Protein AF-A0A969N7R4-F1 (afdb_monomer_lite)

pLDDT: mean 81.66, std 13.77, range [41.59, 95.5]

Structure (mmCIF, N/CA/C/O backbone):
data_AF-A0A969N7R4-F1
#
_entry.id   AF-A0A969N7R4-F1
#
loop_
_atom_site.group_PDB
_atom_site.id
_atom_site.type_symbol
_atom_site.label_atom_id
_atom_site.label_alt_id
_atom_site.label_comp_id
_atom_site.label_asym_id
_atom_site.label_entity_id
_atom_site.label_seq_id
_atom_site.pdbx_PDB_ins_code
_atom_site.Cartn_x
_atom_site.Cartn_y
_atom_site.Cartn_z
_atom_site.occupancy
_atom_site.B_iso_or_equiv
_atom_site.auth_seq_id
_atom_site.auth_comp_id
_atom_site.auth_asym_id
_atom_site.auth_atom_id
_atom_site.pdbx_PDB_model_num
ATOM 1 N N . MET A 1 1 ? 31.364 -10.286 -58.998 1.00 60.28 1 MET A N 1
ATOM 2 C CA . MET A 1 1 ? 30.024 -10.214 -58.368 1.00 60.28 1 MET A CA 1
ATOM 3 C C . MET A 1 1 ? 30.036 -10.673 -56.903 1.00 60.28 1 MET A C 1
ATOM 5 O O . MET A 1 1 ? 29.565 -9.925 -56.060 1.00 60.28 1 MET A O 1
ATOM 9 N N . LEU A 1 2 ? 30.642 -11.825 -56.567 1.00 71.94 2 LEU A N 1
ATOM 10 C CA . LEU A 1 2 ? 30.698 -12.356 -55.186 1.00 71.94 2 LEU A CA 1
ATOM 11 C C . LEU A 1 2 ? 31.341 -11.410 -54.146 1.00 71.94 2 LEU A C 1
ATOM 13 O O . LEU A 1 2 ? 30.828 -11.290 -53.039 1.00 71.94 2 LEU A O 1
ATOM 17 N N . GLY A 1 3 ? 32.406 -10.683 -54.504 1.00 75.69 3 GLY A N 1
ATOM 18 C CA . GLY A 1 3 ? 33.059 -9.731 -53.588 1.00 75.69 3 GLY A CA 1
ATOM 19 C C . GLY A 1 3 ? 32.186 -8.530 -53.198 1.00 75.69 3 GLY A C 1
ATOM 20 O O . GLY A 1 3 ? 32.226 -8.093 -52.056 1.00 75.69 3 GLY A O 1
ATOM 21 N N . VAL A 1 4 ? 31.336 -8.043 -54.109 1.00 77.75 4 VAL A N 1
ATOM 22 C CA . VAL A 1 4 ? 30.428 -6.910 -53.840 1.00 77.75 4 VAL A CA 1
ATOM 23 C C . VAL A 1 4 ? 29.324 -7.323 -52.864 1.00 77.75 4 VAL A C 1
ATOM 25 O O . VAL A 1 4 ? 29.006 -6.583 -51.938 1.00 77.75 4 VAL A O 1
ATOM 28 N N . ILE A 1 5 ? 28.794 -8.542 -53.017 1.00 78.56 5 ILE A N 1
ATOM 29 C CA . ILE A 1 5 ? 27.780 -9.109 -52.114 1.00 78.56 5 ILE A CA 1
ATOM 30 C C . ILE A 1 5 ? 28.338 -9.248 -50.691 1.00 78.56 5 ILE A C 1
ATOM 32 O O . ILE A 1 5 ? 27.667 -8.881 -49.728 1.00 78.56 5 ILE A O 1
ATOM 36 N N . ALA A 1 6 ? 29.576 -9.731 -50.549 1.00 80.31 6 ALA A N 1
ATOM 37 C CA . ALA A 1 6 ? 30.219 -9.879 -49.245 1.00 80.31 6 ALA A CA 1
ATOM 38 C C . ALA A 1 6 ? 30.421 -8.528 -48.531 1.00 80.31 6 ALA A C 1
ATOM 40 O O . ALA A 1 6 ? 30.171 -8.435 -47.330 1.00 80.31 6 ALA A O 1
ATOM 41 N N . VAL A 1 7 ? 30.802 -7.480 -49.270 1.00 81.62 7 VAL A N 1
ATOM 42 C CA . VAL A 1 7 ? 31.002 -6.120 -48.735 1.00 81.62 7 VAL A CA 1
ATOM 43 C C . VAL A 1 7 ? 29.681 -5.480 -48.297 1.00 81.62 7 VAL A C 1
ATOM 45 O O . VAL A 1 7 ? 29.581 -4.980 -47.181 1.00 81.62 7 VAL A O 1
ATOM 48 N N . VAL A 1 8 ? 28.626 -5.553 -49.115 1.00 81.12 8 VAL A N 1
ATOM 49 C CA . VAL A 1 8 ? 27.295 -5.034 -48.734 1.00 81.12 8 VAL A CA 1
ATOM 50 C C . VAL A 1 8 ? 26.725 -5.799 -47.531 1.00 81.12 8 VAL A C 1
ATOM 52 O O . VAL A 1 8 ? 26.096 -5.221 -46.637 1.00 81.12 8 VAL A O 1
ATOM 55 N N . SER A 1 9 ? 26.980 -7.108 -47.463 1.00 83.62 9 SER A N 1
ATOM 56 C CA . SER A 1 9 ? 26.564 -7.932 -46.331 1.00 83.62 9 SER A CA 1
ATOM 57 C C . SER A 1 9 ? 27.257 -7.528 -45.024 1.00 83.62 9 SER A C 1
ATOM 59 O O . SER A 1 9 ? 26.611 -7.541 -43.974 1.00 83.62 9 SER A O 1
ATOM 61 N N . SER A 1 10 ? 28.550 -7.191 -45.055 1.00 81.44 10 SER A N 1
ATOM 62 C CA . SER A 1 10 ? 29.308 -6.824 -43.853 1.00 81.44 10 SER A CA 1
ATOM 63 C C . SER A 1 10 ? 29.099 -5.370 -43.428 1.00 81.44 10 SER A C 1
ATOM 65 O O . SER A 1 10 ? 29.009 -5.121 -42.227 1.00 81.44 10 SER A O 1
ATOM 67 N N . MET A 1 11 ? 28.969 -4.435 -44.375 1.00 79.25 11 MET A N 1
ATOM 68 C CA . MET A 1 11 ? 28.818 -3.003 -44.080 1.00 79.25 11 MET A CA 1
ATOM 69 C C . MET A 1 11 ? 27.388 -2.612 -43.691 1.00 79.25 11 MET A C 1
ATOM 71 O O . MET A 1 11 ? 27.211 -1.762 -42.831 1.00 79.25 11 MET A O 1
ATOM 75 N N . ILE A 1 12 ? 26.365 -3.247 -44.274 1.00 85.06 12 ILE A N 1
ATOM 76 C CA . ILE A 1 12 ? 24.964 -2.819 -44.093 1.00 85.06 12 ILE A CA 1
ATOM 77 C C . ILE A 1 12 ? 24.122 -3.923 -43.449 1.00 85.06 12 ILE A C 1
ATOM 79 O O . ILE A 1 12 ? 23.455 -3.718 -42.434 1.00 85.06 12 ILE A O 1
ATOM 83 N N . THR A 1 13 ? 24.162 -5.132 -44.013 1.00 89.00 13 THR A N 1
ATOM 84 C CA . THR A 1 13 ? 23.203 -6.188 -43.636 1.00 89.00 13 THR A CA 1
ATOM 85 C C . THR A 1 13 ? 23.439 -6.713 -42.216 1.00 89.00 13 THR A C 1
ATOM 87 O O . THR A 1 13 ? 22.490 -6.901 -41.450 1.00 89.00 13 THR A O 1
ATOM 90 N N . ALA A 1 14 ? 24.697 -6.948 -41.832 1.00 87.94 14 ALA A N 1
ATOM 91 C CA . ALA A 1 14 ? 25.031 -7.475 -40.511 1.00 87.94 14 ALA A CA 1
ATOM 92 C C . ALA A 1 14 ? 24.707 -6.495 -39.358 1.00 87.94 14 ALA A C 1
ATOM 94 O O . ALA A 1 14 ? 24.073 -6.940 -38.393 1.00 87.94 14 ALA A O 1
ATOM 95 N N . PRO A 1 15 ? 25.060 -5.193 -39.428 1.00 88.06 15 PRO A N 1
ATOM 96 C CA . PRO A 1 15 ? 24.654 -4.209 -38.422 1.00 88.06 15 PRO A CA 1
ATOM 97 C C . PRO A 1 15 ? 23.134 -4.082 -38.264 1.00 88.06 15 PRO A C 1
ATOM 99 O O . PRO A 1 15 ? 22.638 -4.151 -37.141 1.00 88.06 15 PRO A O 1
ATOM 102 N N . ILE A 1 16 ? 22.377 -4.008 -39.365 1.00 90.25 16 ILE A N 1
ATOM 103 C CA . ILE A 1 16 ? 20.907 -3.898 -39.315 1.00 90.25 16 ILE A CA 1
ATOM 104 C C . ILE A 1 16 ? 20.282 -5.132 -38.656 1.00 90.25 16 ILE A C 1
ATOM 106 O O . ILE A 1 16 ? 19.383 -5.013 -37.821 1.00 90.25 16 ILE A O 1
ATOM 110 N N . LYS A 1 17 ? 20.776 -6.337 -38.970 1.00 90.50 17 LYS A N 1
ATOM 111 C CA . LYS A 1 17 ? 20.287 -7.570 -38.337 1.00 90.50 17 LYS A CA 1
ATOM 112 C C . LYS A 1 17 ? 20.535 -7.573 -36.825 1.00 90.50 17 LYS A C 1
ATOM 114 O O . LYS A 1 17 ? 19.663 -8.020 -36.079 1.00 90.50 17 LYS A O 1
ATOM 119 N N . LYS A 1 18 ? 21.693 -7.075 -36.374 1.00 90.19 18 LYS A N 1
ATOM 120 C CA . LYS A 1 18 ? 22.015 -6.926 -34.944 1.00 90.19 18 LYS A CA 1
ATOM 121 C C . LYS A 1 18 ? 21.124 -5.887 -34.269 1.00 90.19 18 LYS A C 1
ATOM 123 O O . LYS A 1 18 ? 20.629 -6.160 -33.180 1.00 90.19 18 LYS A O 1
ATOM 128 N N . LEU A 1 19 ? 20.880 -4.753 -34.928 1.00 90.69 19 LEU A N 1
ATOM 129 C CA . LEU A 1 19 ? 19.968 -3.718 -34.442 1.00 90.69 19 LEU A CA 1
ATOM 130 C C . LEU A 1 19 ? 18.568 -4.298 -34.232 1.00 90.69 19 LEU A C 1
ATOM 132 O O . LEU A 1 19 ? 18.049 -4.233 -33.127 1.00 90.69 19 LEU A O 1
ATOM 136 N N . ARG A 1 20 ? 18.020 -4.992 -35.239 1.00 91.56 20 ARG A N 1
ATOM 137 C CA . ARG A 1 20 ? 16.719 -5.673 -35.144 1.00 91.56 20 ARG A CA 1
ATOM 138 C C . ARG A 1 20 ? 16.655 -6.629 -33.952 1.00 91.56 20 ARG A C 1
ATOM 140 O O . ARG A 1 20 ? 15.714 -6.578 -33.174 1.00 91.56 20 ARG A O 1
ATOM 147 N N . GLN A 1 21 ? 17.672 -7.475 -33.784 1.00 91.44 21 GLN A N 1
ATOM 148 C CA . GLN A 1 21 ? 17.737 -8.412 -32.657 1.00 91.44 21 GLN A CA 1
ATOM 149 C C . GLN A 1 21 ? 17.816 -7.702 -31.298 1.00 91.44 21 GLN A C 1
ATOM 151 O O . GLN A 1 21 ? 17.267 -8.197 -30.317 1.00 91.44 21 GLN A O 1
ATOM 156 N N . ALA A 1 22 ? 18.513 -6.568 -31.214 1.00 91.19 22 ALA A N 1
ATOM 157 C CA . ALA A 1 22 ? 18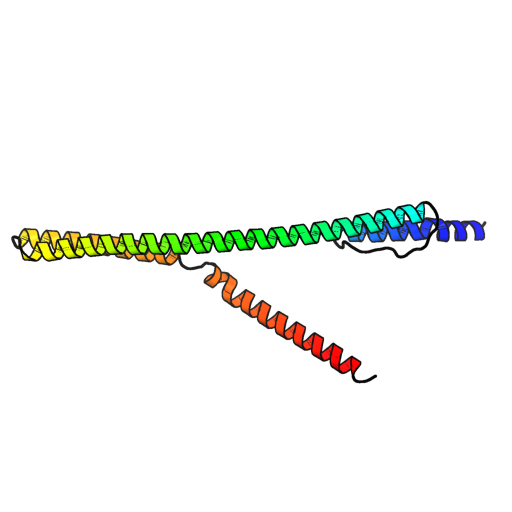.567 -5.767 -29.996 1.00 91.19 22 ALA A CA 1
ATOM 158 C C . ALA A 1 22 ? 17.219 -5.090 -29.714 1.00 91.19 22 ALA A C 1
ATOM 160 O O . ALA A 1 22 ? 16.768 -5.090 -28.570 1.00 91.19 22 ALA A O 1
ATOM 161 N N . THR A 1 23 ? 16.545 -4.583 -30.747 1.00 92.25 23 THR A N 1
ATOM 162 C CA . THR A 1 23 ? 15.186 -4.045 -30.647 1.00 92.25 23 THR A CA 1
ATOM 163 C C . THR A 1 23 ? 14.206 -5.106 -30.152 1.00 92.25 23 THR A C 1
ATOM 165 O O . THR A 1 23 ? 13.461 -4.823 -29.218 1.00 92.25 23 THR A O 1
ATOM 168 N N . ASP A 1 24 ? 14.257 -6.337 -30.675 1.00 92.81 24 ASP A N 1
ATOM 169 C CA . ASP A 1 24 ? 13.404 -7.443 -30.212 1.00 92.81 24 ASP A CA 1
ATOM 170 C C . ASP A 1 24 ? 13.551 -7.658 -28.691 1.00 92.81 24 ASP A C 1
ATOM 172 O O . ASP A 1 24 ? 12.558 -7.790 -27.977 1.00 92.81 24 ASP A O 1
ATOM 176 N N . LYS A 1 25 ? 14.776 -7.598 -28.157 1.00 89.94 25 LYS A N 1
ATOM 177 C CA . LYS A 1 25 ? 15.023 -7.702 -26.706 1.00 89.94 25 LYS A CA 1
ATOM 178 C C . LYS A 1 25 ? 14.469 -6.517 -25.916 1.00 89.94 25 LYS A C 1
ATOM 180 O O . LYS A 1 25 ? 13.873 -6.711 -24.861 1.00 89.94 25 LYS A O 1
ATOM 185 N N . VAL A 1 26 ? 14.614 -5.298 -26.436 1.00 92.12 26 VAL A N 1
ATOM 186 C CA . VAL A 1 26 ? 14.030 -4.094 -25.820 1.00 92.12 26 VAL A CA 1
ATOM 187 C C . VAL A 1 26 ? 12.504 -4.208 -25.744 1.00 92.12 26 VAL A C 1
ATOM 189 O O . VAL A 1 26 ? 11.928 -3.877 -24.711 1.00 92.12 26 VAL A O 1
ATOM 192 N N . THR A 1 27 ? 11.843 -4.754 -26.772 1.00 89.75 27 THR A N 1
ATOM 193 C CA . THR A 1 27 ? 10.385 -4.990 -26.732 1.00 89.75 27 THR A CA 1
ATOM 194 C C . THR A 1 27 ? 9.959 -6.047 -25.709 1.00 89.75 27 THR A C 1
ATOM 196 O O . THR A 1 27 ? 8.811 -6.052 -25.277 1.00 89.75 27 THR A O 1
ATOM 199 N N . GLN A 1 28 ? 10.882 -6.908 -25.275 1.00 91.56 28 GLN A N 1
ATOM 200 C CA . GLN A 1 28 ? 10.669 -7.898 -24.214 1.00 91.56 28 GLN A CA 1
ATOM 201 C C . GLN A 1 28 ? 10.970 -7.338 -22.811 1.00 91.56 28 GLN A C 1
ATOM 203 O O . GLN A 1 28 ? 10.897 -8.073 -21.829 1.00 91.56 28 GLN A O 1
ATOM 208 N N . GLY A 1 29 ? 11.301 -6.045 -22.699 1.00 86.94 29 GLY A N 1
ATOM 209 C CA . GLY A 1 29 ? 11.610 -5.379 -21.431 1.00 86.94 29 GLY A CA 1
ATOM 210 C C . GLY A 1 29 ? 13.077 -5.474 -21.001 1.00 86.94 29 GLY A C 1
ATOM 211 O O . GLY A 1 29 ? 13.429 -4.989 -19.927 1.00 86.94 29 GLY A O 1
ATOM 212 N N . GLU A 1 30 ? 13.963 -6.053 -21.820 1.00 89.31 30 GLU A N 1
ATOM 213 C CA . GLU A 1 30 ? 15.407 -6.067 -21.554 1.00 89.31 30 GLU A CA 1
ATOM 214 C C . GLU A 1 30 ? 16.061 -4.730 -21.951 1.00 89.31 30 GLU A C 1
ATOM 216 O O . GLU A 1 30 ? 16.781 -4.625 -22.950 1.00 89.31 30 GLU A O 1
ATOM 221 N N . TYR A 1 31 ? 15.816 -3.686 -21.159 1.00 88.69 31 TYR A N 1
ATOM 222 C CA . TYR A 1 31 ? 16.395 -2.360 -21.385 1.00 88.69 31 TYR A CA 1
ATOM 223 C C . TYR A 1 31 ? 17.891 -2.286 -21.029 1.00 88.69 31 TYR A C 1
ATOM 225 O O . TYR A 1 31 ? 18.409 -3.034 -20.196 1.00 88.69 31 TYR A O 1
ATOM 233 N N . GLY A 1 32 ? 18.608 -1.348 -21.654 1.00 80.00 32 GLY A N 1
ATOM 234 C CA . GLY A 1 32 ? 20.025 -1.072 -21.390 1.00 80.00 32 GLY A CA 1
ATOM 235 C C . GLY A 1 32 ? 21.017 -1.991 -22.108 1.00 80.00 32 GLY A C 1
ATOM 236 O O . GLY A 1 32 ? 22.212 -1.934 -21.820 1.00 80.00 32 GLY A O 1
ATOM 237 N N . LYS A 1 33 ? 20.560 -2.836 -23.040 1.00 82.25 33 LYS A N 1
ATOM 238 C CA . LYS A 1 33 ? 21.452 -3.562 -23.956 1.00 82.25 33 LYS A CA 1
ATOM 239 C C . LYS A 1 33 ? 22.016 -2.595 -24.992 1.00 82.25 33 LYS A C 1
ATOM 241 O O . LYS A 1 33 ? 21.274 -2.131 -25.852 1.00 82.25 33 LYS A O 1
ATOM 246 N N . THR A 1 34 ? 23.315 -2.328 -24.927 1.00 81.94 34 THR A N 1
ATOM 247 C CA . THR A 1 34 ? 24.011 -1.500 -25.912 1.00 81.94 34 THR A CA 1
ATOM 248 C C . THR A 1 34 ? 24.673 -2.352 -26.991 1.00 81.94 34 THR A C 1
ATOM 250 O O . THR A 1 34 ? 25.068 -3.499 -26.765 1.00 81.94 34 THR A O 1
ATOM 253 N N . LEU A 1 35 ? 24.781 -1.785 -28.187 1.00 85.50 35 LEU A N 1
ATOM 254 C CA . LEU A 1 35 ? 25.553 -2.333 -29.292 1.00 85.50 35 LEU A CA 1
ATOM 255 C C . LEU A 1 35 ? 26.889 -1.589 -29.360 1.00 85.50 35 LEU A C 1
ATOM 257 O O . LEU A 1 35 ? 26.915 -0.394 -29.646 1.00 85.50 35 LEU A O 1
ATOM 261 N N . ASP A 1 36 ? 27.985 -2.297 -29.092 1.00 80.69 36 ASP A N 1
ATOM 262 C CA . ASP A 1 36 ? 29.348 -1.775 -29.236 1.00 80.69 36 ASP A CA 1
ATOM 263 C C . ASP A 1 36 ? 29.860 -2.075 -30.650 1.00 80.69 36 ASP A C 1
ATOM 265 O O . ASP A 1 36 ? 30.524 -3.079 -30.915 1.00 80.69 36 ASP A O 1
ATOM 269 N N . LEU A 1 37 ? 29.432 -1.251 -31.603 1.00 78.56 37 LEU A N 1
ATOM 270 C CA . LEU A 1 37 ? 29.885 -1.296 -32.987 1.00 78.56 37 LEU A CA 1
ATOM 271 C C . LEU A 1 37 ? 30.416 0.091 -33.333 1.00 78.56 37 LEU A C 1
ATOM 273 O O . LEU A 1 37 ? 29.661 1.057 -33.365 1.00 78.56 37 LEU A O 1
ATOM 277 N N . LYS A 1 38 ? 31.720 0.186 -33.592 1.00 75.38 38 LYS A N 1
ATOM 278 C CA . LYS A 1 38 ? 32.351 1.427 -34.045 1.00 75.38 38 LYS A CA 1
ATOM 279 C C . LYS A 1 38 ? 32.229 1.510 -35.558 1.00 75.38 38 LYS A C 1
ATOM 281 O O . LYS A 1 38 ? 33.054 0.949 -36.277 1.00 75.38 38 LYS A O 1
ATOM 286 N N . ILE A 1 39 ? 31.161 2.150 -36.013 1.00 83.12 39 ILE A N 1
ATOM 287 C CA . ILE A 1 39 ? 30.903 2.439 -37.421 1.00 83.12 39 ILE A CA 1
ATOM 288 C C . ILE A 1 39 ? 30.830 3.962 -37.542 1.00 83.12 39 ILE A C 1
ATOM 290 O O . ILE A 1 39 ? 30.164 4.598 -36.734 1.00 83.12 39 ILE A O 1
ATOM 294 N N . ASN A 1 40 ? 31.564 4.541 -38.490 1.00 84.12 40 ASN A N 1
ATOM 295 C CA . ASN A 1 40 ? 31.675 5.995 -38.663 1.00 84.12 40 ASN A CA 1
ATOM 296 C C . ASN A 1 40 ? 30.814 6.461 -39.850 1.00 84.12 40 ASN A C 1
ATOM 298 O O . ASN A 1 40 ? 31.316 7.123 -40.757 1.00 84.12 40 ASN A O 1
ATOM 302 N N . ASP A 1 41 ? 29.557 6.029 -39.875 1.00 88.62 41 ASP A N 1
ATOM 303 C CA . ASP A 1 41 ? 28.558 6.336 -40.903 1.00 88.62 41 ASP A CA 1
ATOM 304 C C . ASP A 1 41 ? 27.166 6.520 -40.261 1.00 88.62 41 ASP A C 1
ATOM 306 O O . ASP A 1 41 ? 27.023 6.496 -39.035 1.00 88.62 41 ASP A O 1
ATOM 310 N N . GLU A 1 42 ? 26.124 6.658 -41.080 1.00 88.56 42 GLU A N 1
ATOM 311 C CA . GLU A 1 42 ? 24.741 6.840 -40.627 1.00 88.56 42 GLU A CA 1
ATOM 312 C C . GLU A 1 42 ? 24.206 5.643 -39.815 1.00 88.56 42 GLU A C 1
ATOM 314 O O . GLU A 1 42 ? 23.306 5.794 -38.983 1.00 88.56 42 GLU A O 1
ATOM 319 N N . ILE A 1 43 ? 24.748 4.436 -40.025 1.00 88.56 43 ILE A N 1
ATOM 320 C CA . ILE A 1 43 ? 24.415 3.256 -39.217 1.00 88.56 43 ILE A CA 1
ATOM 321 C C . ILE A 1 43 ? 25.037 3.392 -37.823 1.00 88.56 43 ILE A C 1
ATOM 323 O O . ILE A 1 43 ? 24.402 3.022 -36.833 1.00 88.56 43 ILE A O 1
ATOM 327 N N . GLY A 1 44 ? 26.248 3.944 -37.736 1.00 89.19 44 GLY A N 1
ATOM 328 C CA . GLY A 1 44 ? 26.885 4.341 -36.480 1.00 89.19 44 GLY A CA 1
ATOM 329 C C . GLY A 1 44 ? 26.031 5.310 -35.664 1.00 89.19 44 GLY A C 1
ATOM 330 O O . GLY A 1 44 ? 25.747 5.040 -34.494 1.00 89.19 44 GLY A O 1
ATOM 331 N N . ASP A 1 45 ? 25.538 6.373 -36.301 1.00 91.44 45 ASP A N 1
ATOM 332 C CA . ASP A 1 45 ? 24.654 7.360 -35.667 1.00 91.44 45 ASP A CA 1
ATOM 333 C C . ASP A 1 45 ? 23.351 6.716 -35.163 1.00 91.44 45 ASP A C 1
ATOM 335 O O . ASP A 1 45 ? 22.905 6.971 -34.040 1.00 91.44 45 ASP A O 1
ATOM 339 N N . LEU A 1 46 ? 22.758 5.809 -35.951 1.00 91.50 46 LEU A N 1
ATOM 340 C CA . LEU A 1 46 ? 21.562 5.064 -35.547 1.00 91.50 46 LEU A CA 1
ATOM 341 C C . LEU A 1 46 ? 21.827 4.152 -34.341 1.00 91.50 46 LEU A C 1
ATOM 343 O O . LEU A 1 46 ? 20.980 4.033 -33.453 1.00 91.50 46 LEU A O 1
ATOM 347 N N . ILE A 1 47 ? 22.993 3.508 -34.289 1.00 91.44 47 ILE A N 1
ATOM 348 C CA . ILE A 1 47 ? 23.406 2.671 -33.157 1.00 91.44 47 ILE A CA 1
ATOM 349 C C . ILE A 1 47 ? 23.598 3.524 -31.902 1.00 91.44 47 ILE A C 1
ATOM 351 O O . ILE A 1 47 ? 23.157 3.121 -30.823 1.00 91.44 47 ILE A O 1
ATOM 355 N N . GLN A 1 48 ? 24.197 4.709 -32.029 1.00 91.81 48 GLN A N 1
ATOM 356 C CA . GLN A 1 48 ? 24.318 5.642 -30.914 1.00 91.81 48 GLN A CA 1
ATOM 357 C C . GLN A 1 48 ? 22.938 6.089 -30.414 1.00 91.81 48 GLN A C 1
ATOM 359 O O . GLN A 1 48 ? 22.658 5.965 -29.220 1.00 91.81 48 GLN A O 1
ATOM 364 N N . ALA A 1 49 ? 22.047 6.518 -31.310 1.00 92.38 49 ALA A N 1
ATOM 365 C CA . ALA A 1 49 ? 20.685 6.912 -30.954 1.00 92.38 49 ALA A CA 1
ATOM 366 C C . ALA A 1 49 ? 19.909 5.763 -30.282 1.00 92.38 49 ALA A C 1
ATOM 368 O O . ALA A 1 49 ? 19.218 5.969 -29.281 1.00 92.38 49 ALA A O 1
ATOM 369 N N . PHE A 1 50 ? 20.067 4.531 -30.777 1.00 93.25 50 PHE A N 1
ATOM 370 C CA . PHE A 1 50 ? 19.496 3.334 -30.160 1.00 93.25 50 PHE A CA 1
ATOM 371 C C . PHE A 1 50 ? 20.046 3.094 -28.744 1.00 93.25 50 PHE A C 1
ATOM 373 O O . PHE A 1 50 ? 19.271 2.844 -27.817 1.00 93.25 50 PHE A O 1
ATOM 380 N N . ASN A 1 51 ? 21.366 3.201 -28.558 1.00 92.75 51 ASN A N 1
ATOM 381 C CA . ASN A 1 51 ? 22.033 3.037 -27.264 1.00 92.75 51 ASN A CA 1
ATOM 382 C C . ASN A 1 51 ? 21.584 4.102 -26.246 1.00 92.75 51 ASN A C 1
ATOM 384 O O . ASN A 1 51 ? 21.349 3.795 -25.074 1.00 92.75 51 ASN A O 1
ATOM 388 N N . GLU A 1 52 ? 21.417 5.349 -26.684 1.00 93.56 52 GLU A N 1
ATOM 389 C CA . GLU A 1 52 ? 20.879 6.421 -25.847 1.00 93.56 52 GLU A CA 1
ATOM 390 C C . GLU A 1 52 ? 19.416 6.157 -25.469 1.00 93.56 52 GLU A C 1
ATOM 392 O O . GLU A 1 52 ? 19.053 6.261 -24.295 1.00 93.56 52 GLU A O 1
ATOM 397 N N . MET A 1 53 ? 18.581 5.756 -26.434 1.00 94.31 53 MET A N 1
ATOM 398 C CA . MET A 1 53 ? 17.174 5.429 -26.200 1.00 94.31 53 MET A CA 1
ATOM 399 C C . MET A 1 53 ? 17.017 4.289 -25.185 1.00 94.31 53 MET A C 1
ATOM 401 O O . MET A 1 53 ? 16.277 4.434 -24.213 1.00 94.31 53 MET A O 1
ATOM 405 N N . THR A 1 54 ? 17.721 3.167 -25.367 1.00 94.81 54 THR A N 1
ATOM 406 C CA . THR A 1 54 ? 17.615 2.006 -24.461 1.00 94.81 54 THR A CA 1
ATOM 407 C C . THR A 1 54 ? 18.131 2.317 -23.053 1.00 94.81 54 THR A C 1
ATOM 409 O O . THR A 1 54 ? 17.567 1.840 -22.068 1.00 94.81 54 THR A O 1
ATOM 412 N N . SER A 1 55 ? 19.152 3.174 -22.934 1.00 93.62 55 SER A N 1
ATOM 413 C CA . SER A 1 55 ? 19.645 3.660 -21.641 1.00 93.62 55 SER A CA 1
ATOM 414 C C . SER A 1 55 ? 18.601 4.529 -20.929 1.00 93.62 55 SER A C 1
ATOM 416 O O . SER A 1 55 ? 18.304 4.312 -19.753 1.00 93.62 55 SER A O 1
ATOM 418 N N . ARG A 1 56 ? 17.959 5.456 -21.654 1.00 95.00 56 ARG A N 1
ATOM 419 C CA . ARG A 1 56 ? 16.869 6.286 -21.111 1.00 95.00 56 ARG A CA 1
ATOM 420 C C . ARG A 1 56 ? 15.668 5.445 -20.680 1.00 95.00 56 ARG A C 1
ATOM 422 O O . ARG A 1 56 ? 15.152 5.667 -19.588 1.00 95.00 56 ARG A O 1
ATOM 429 N N . LEU A 1 57 ? 15.259 4.468 -21.492 1.00 94.81 57 LEU A N 1
ATOM 430 C CA . LEU A 1 57 ? 14.174 3.542 -21.151 1.00 94.81 57 LEU A CA 1
ATOM 431 C C . LEU A 1 57 ? 14.479 2.754 -19.876 1.00 94.81 57 LEU A C 1
ATOM 433 O O . LEU A 1 57 ? 13.613 2.635 -19.012 1.00 94.81 57 LEU A O 1
ATOM 437 N N . LYS A 1 58 ? 15.718 2.271 -19.722 1.00 94.00 58 LYS A N 1
ATOM 438 C CA . LYS A 1 58 ? 16.149 1.576 -18.506 1.00 94.00 58 LYS A CA 1
ATOM 439 C C . LYS A 1 58 ? 16.004 2.466 -17.271 1.00 94.00 58 LYS A C 1
ATOM 441 O O . LYS A 1 58 ? 15.348 2.064 -16.317 1.00 94.00 58 LYS A O 1
ATOM 446 N N . LEU A 1 59 ? 16.550 3.682 -17.319 1.00 95.06 59 LEU A N 1
ATOM 447 C CA . LEU A 1 59 ? 16.470 4.635 -16.207 1.00 95.06 59 LEU A CA 1
ATOM 448 C C . LEU A 1 59 ? 15.019 4.998 -15.858 1.00 95.06 59 LEU A C 1
ATOM 450 O O . LEU A 1 59 ? 14.665 5.099 -14.686 1.00 95.06 59 LEU A O 1
ATOM 454 N N . GLN A 1 60 ? 14.161 5.184 -16.865 1.00 95.50 60 GLN A N 1
ATOM 455 C CA . GLN A 1 60 ? 12.738 5.451 -16.647 1.00 95.50 60 GLN A CA 1
ATOM 456 C C . GLN A 1 60 ? 12.017 4.257 -16.015 1.00 95.50 60 GLN A C 1
ATOM 458 O O . GLN A 1 60 ? 11.210 4.456 -15.108 1.00 95.50 60 GLN A O 1
ATOM 463 N N . SER A 1 61 ? 12.319 3.036 -16.461 1.00 93.94 61 SER A N 1
ATOM 464 C CA . SER A 1 61 ? 11.756 1.807 -15.896 1.00 93.94 61 SER A CA 1
ATOM 465 C C . SER A 1 61 ? 12.153 1.629 -14.430 1.00 93.94 61 SER A C 1
ATOM 467 O O . SER A 1 61 ? 11.286 1.377 -13.598 1.00 93.94 61 SER A O 1
ATOM 469 N N . GLU A 1 62 ? 13.436 1.810 -14.101 1.00 92.94 62 GLU A N 1
ATOM 470 C CA . GLU A 1 62 ? 13.949 1.718 -12.726 1.00 92.94 62 GLU A CA 1
ATOM 471 C C . GLU A 1 62 ? 13.293 2.768 -11.817 1.00 92.94 62 GLU A C 1
ATOM 473 O O . GLU A 1 62 ? 12.810 2.443 -10.733 1.00 92.94 62 GLU A O 1
ATOM 478 N N . LYS A 1 63 ? 13.177 4.017 -12.289 1.00 95.50 63 LYS A N 1
ATOM 479 C CA . LYS A 1 63 ? 12.512 5.094 -11.542 1.00 95.50 63 LYS A CA 1
ATOM 480 C C . LYS A 1 63 ? 11.026 4.818 -11.305 1.00 95.50 63 LYS A C 1
ATOM 482 O O . LYS A 1 63 ? 10.509 5.112 -10.230 1.00 95.50 63 LYS A O 1
ATOM 487 N N . LEU A 1 64 ? 10.321 4.280 -12.301 1.00 94.94 64 LEU A N 1
ATOM 488 C CA . LEU A 1 64 ? 8.905 3.938 -12.165 1.00 94.94 64 LEU A CA 1
ATOM 489 C C . LEU A 1 64 ? 8.701 2.801 -11.155 1.00 94.94 64 LEU A C 1
ATOM 491 O O . LEU A 1 64 ? 7.756 2.836 -10.366 1.00 94.94 64 LEU A O 1
ATOM 495 N N . GLU A 1 65 ? 9.589 1.806 -11.163 1.00 91.50 65 GLU A N 1
ATOM 496 C CA . GLU A 1 65 ? 9.572 0.710 -10.196 1.00 91.50 65 GLU A CA 1
ATOM 497 C C . GLU A 1 65 ? 9.823 1.216 -8.770 1.00 91.50 65 GLU A C 1
ATOM 499 O O . GLU A 1 65 ? 9.056 0.891 -7.863 1.00 91.50 65 GLU A O 1
ATOM 504 N N . GLU A 1 66 ? 10.815 2.089 -8.583 1.00 94.25 66 GLU A N 1
ATOM 505 C CA . GLU A 1 66 ? 11.087 2.744 -7.301 1.00 94.25 66 GLU A CA 1
ATOM 506 C C . GLU A 1 66 ? 9.870 3.538 -6.800 1.00 94.25 66 GLU A C 1
ATOM 508 O O . GLU A 1 66 ? 9.413 3.335 -5.675 1.00 94.25 66 GLU A O 1
ATOM 513 N N . GLN A 1 67 ? 9.273 4.379 -7.650 1.00 94.56 67 GLN A N 1
ATOM 514 C CA . GLN A 1 67 ? 8.074 5.150 -7.302 1.00 94.56 67 GLN A CA 1
ATOM 515 C C . GLN A 1 67 ? 6.900 4.253 -6.904 1.00 94.56 67 GLN A C 1
ATOM 517 O O . GLN A 1 67 ? 6.173 4.560 -5.956 1.00 94.56 67 GLN A O 1
ATOM 522 N N . LYS A 1 68 ? 6.716 3.130 -7.604 1.00 88.88 68 LYS A N 1
ATOM 523 C CA . LYS A 1 68 ? 5.676 2.154 -7.278 1.00 88.88 68 LYS A CA 1
ATOM 524 C C . LYS A 1 68 ? 5.920 1.523 -5.908 1.00 88.88 68 LYS A C 1
ATOM 526 O O . LYS A 1 68 ? 4.976 1.408 -5.129 1.00 88.88 68 LYS A O 1
ATOM 531 N N . LEU A 1 69 ? 7.160 1.145 -5.599 1.00 89.12 69 LEU A N 1
ATOM 532 C CA . LEU A 1 69 ? 7.524 0.596 -4.291 1.00 89.12 69 LEU A CA 1
ATOM 533 C C . LEU A 1 69 ? 7.310 1.618 -3.171 1.00 89.12 69 LEU A C 1
ATOM 535 O O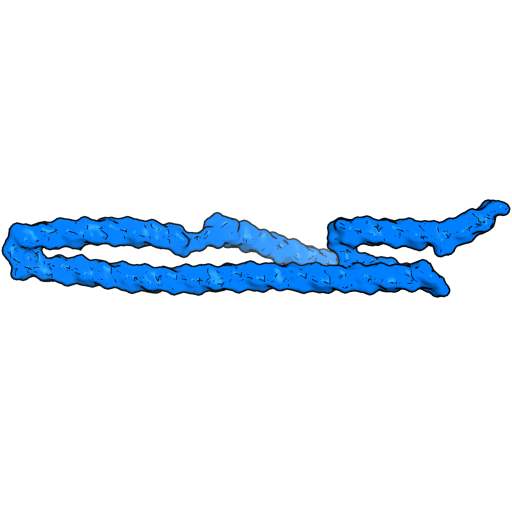 . LEU A 1 69 ? 6.692 1.286 -2.162 1.00 89.12 69 LEU A O 1
ATOM 539 N N . MET A 1 70 ? 7.741 2.866 -3.368 1.00 89.12 70 MET A N 1
ATOM 540 C CA . MET A 1 70 ? 7.520 3.946 -2.403 1.00 89.12 70 MET A CA 1
ATOM 541 C C . MET A 1 70 ? 6.028 4.198 -2.170 1.00 89.12 70 MET A C 1
ATOM 543 O O . MET A 1 70 ? 5.596 4.301 -1.026 1.00 89.12 70 MET A O 1
ATOM 547 N N . SER A 1 71 ? 5.224 4.241 -3.236 1.00 89.88 71 SER A N 1
ATOM 548 C CA . SER A 1 71 ? 3.774 4.424 -3.132 1.00 89.88 71 SER A CA 1
ATOM 549 C C . SER A 1 71 ? 3.108 3.282 -2.362 1.00 89.88 71 SER A C 1
ATOM 551 O O . SER A 1 71 ? 2.298 3.542 -1.475 1.00 89.88 71 SER A O 1
ATOM 553 N N . LEU A 1 72 ? 3.477 2.028 -2.645 1.00 83.69 72 LEU A N 1
ATOM 554 C CA . LEU A 1 72 ? 2.982 0.871 -1.898 1.00 83.69 72 LEU A CA 1
ATOM 555 C C . LEU A 1 72 ? 3.365 0.949 -0.418 1.00 83.69 72 LEU A C 1
ATOM 557 O O . LEU A 1 72 ? 2.520 0.686 0.434 1.00 83.69 72 LEU A O 1
ATOM 561 N N . GLN A 1 73 ? 4.600 1.348 -0.111 1.00 84.19 73 GLN A N 1
ATOM 562 C CA . GLN A 1 73 ? 5.049 1.519 1.268 1.00 84.19 73 GLN A CA 1
ATOM 563 C C . GLN A 1 73 ? 4.238 2.602 1.988 1.00 84.19 73 GLN A C 1
ATOM 565 O O . GLN A 1 73 ? 3.703 2.345 3.060 1.00 84.19 73 GLN A O 1
ATOM 570 N N . SER A 1 74 ? 4.056 3.774 1.373 1.00 86.44 74 SER A N 1
ATOM 571 C CA . SER A 1 74 ? 3.252 4.853 1.960 1.00 86.44 74 SER A CA 1
ATOM 572 C C . SER A 1 74 ? 1.789 4.456 2.172 1.00 86.44 74 SER A C 1
ATOM 574 O O . SER A 1 74 ? 1.185 4.855 3.164 1.00 86.44 74 SER A O 1
ATOM 576 N N . LEU A 1 75 ? 1.210 3.658 1.268 1.00 85.38 75 LEU A N 1
ATOM 577 C CA . LEU A 1 75 ? -0.140 3.118 1.444 1.00 85.38 75 LEU A CA 1
ATOM 578 C C . LEU A 1 75 ? -0.214 2.163 2.640 1.00 85.38 75 LEU A C 1
ATOM 580 O O . LEU A 1 75 ? -1.158 2.250 3.422 1.00 85.38 75 LEU A O 1
ATOM 584 N N . ILE A 1 76 ? 0.774 1.278 2.799 1.00 83.00 76 ILE A N 1
ATOM 585 C CA . ILE A 1 76 ? 0.865 0.364 3.946 1.00 83.00 76 ILE A CA 1
ATOM 586 C C . ILE A 1 76 ? 1.007 1.157 5.248 1.00 83.00 76 ILE A C 1
ATOM 588 O O . ILE A 1 76 ? 0.259 0.908 6.191 1.00 83.00 76 ILE A O 1
ATOM 592 N N . ASP A 1 77 ? 1.910 2.134 5.284 1.00 83.69 77 ASP A N 1
ATOM 593 C CA . ASP A 1 77 ? 2.149 2.965 6.465 1.00 83.69 77 ASP A CA 1
ATOM 594 C C . ASP A 1 77 ? 0.900 3.779 6.831 1.00 83.69 77 ASP A C 1
ATOM 596 O O . ASP A 1 77 ? 0.508 3.835 7.995 1.00 83.69 77 ASP A O 1
ATOM 600 N N . GLY A 1 78 ? 0.215 4.354 5.837 1.00 87.12 78 GLY A N 1
ATOM 601 C CA . GLY A 1 78 ? -1.044 5.067 6.046 1.00 87.12 78 GLY A CA 1
ATOM 602 C C . GLY A 1 78 ? -2.147 4.166 6.608 1.00 87.12 78 GLY A C 1
ATOM 603 O O . GLY A 1 78 ? -2.836 4.551 7.550 1.00 87.12 78 GLY A O 1
ATOM 604 N N . GLN A 1 79 ? -2.285 2.946 6.080 1.00 84.06 79 GLN A N 1
ATOM 605 C CA . GLN A 1 79 ? -3.229 1.952 6.604 1.00 84.06 79 GLN A CA 1
ATOM 606 C C . GLN A 1 79 ? -2.883 1.523 8.036 1.00 84.06 79 GLN A C 1
ATOM 608 O O . GLN A 1 79 ? -3.779 1.344 8.857 1.00 84.06 79 GLN A O 1
ATOM 613 N N . GLU A 1 80 ? -1.599 1.374 8.356 1.00 83.50 80 GLU A N 1
ATOM 614 C CA . GLU A 1 80 ? -1.127 1.033 9.699 1.00 83.50 80 GLU A CA 1
ATOM 615 C C . GLU A 1 80 ? -1.443 2.142 10.711 1.00 83.50 80 GLU A C 1
ATOM 617 O O . GLU A 1 80 ? -1.996 1.865 11.777 1.00 83.50 80 GLU A O 1
ATOM 622 N N . ILE A 1 81 ? -1.147 3.396 10.360 1.00 88.25 81 ILE A N 1
ATOM 623 C CA . ILE A 1 81 ? -1.470 4.568 11.184 1.00 88.25 81 ILE A CA 1
ATOM 624 C C . ILE A 1 81 ? -2.977 4.639 11.435 1.00 88.25 81 ILE A C 1
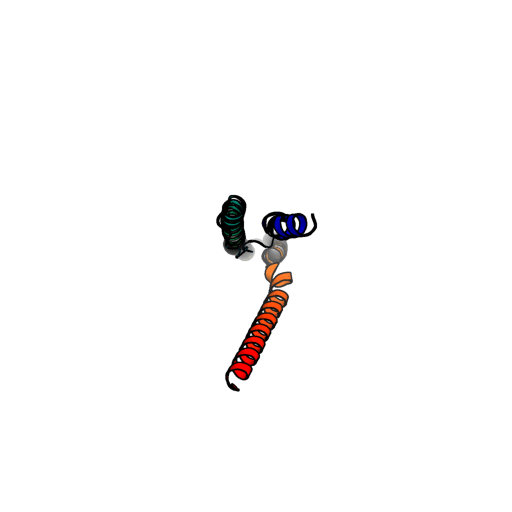ATOM 626 O O . ILE A 1 81 ? -3.407 4.795 12.579 1.00 88.25 81 ILE A O 1
ATOM 630 N N . GLU A 1 82 ? -3.784 4.479 10.387 1.00 84.38 82 GLU A N 1
ATOM 631 C CA . GLU A 1 82 ? -5.239 4.530 10.502 1.00 84.38 82 GLU A CA 1
ATOM 632 C C . GLU A 1 82 ? -5.778 3.395 11.375 1.00 84.38 82 GLU A C 1
ATOM 634 O O . GLU A 1 82 ? -6.625 3.612 12.241 1.00 84.38 82 GLU A O 1
ATOM 639 N N . ARG A 1 83 ? -5.221 2.189 11.241 1.00 82.50 83 ARG A N 1
ATOM 640 C CA . ARG A 1 83 ? -5.565 1.057 12.103 1.00 82.50 83 ARG A CA 1
ATOM 641 C C . ARG A 1 83 ? -5.251 1.338 13.571 1.00 82.50 83 ARG A C 1
ATOM 643 O O . ARG A 1 83 ? -6.058 1.012 14.440 1.00 82.50 83 ARG A O 1
ATOM 650 N N . GLN A 1 84 ? -4.100 1.944 13.866 1.00 83.25 84 GLN A N 1
ATOM 651 C CA . GLN A 1 84 ? -3.737 2.330 15.233 1.00 83.25 84 GLN A CA 1
ATOM 652 C C . GLN A 1 84 ? -4.668 3.414 15.785 1.00 83.25 84 GLN A C 1
ATOM 654 O O . GLN A 1 84 ? -5.079 3.324 16.944 1.00 83.25 84 GLN A O 1
ATOM 659 N N . ARG A 1 85 ? -5.037 4.406 14.964 1.00 87.06 85 ARG A N 1
ATOM 660 C CA . ARG A 1 85 ? -6.008 5.448 15.325 1.00 87.06 85 ARG A CA 1
ATOM 661 C C . ARG A 1 85 ? -7.366 4.834 15.665 1.00 87.06 85 ARG A C 1
ATOM 663 O O . ARG A 1 85 ? -7.867 5.058 16.763 1.00 87.06 85 ARG A O 1
ATOM 670 N N . LEU A 1 86 ? -7.902 3.993 14.779 1.00 84.06 86 LEU A N 1
ATOM 671 C CA . LEU A 1 86 ? -9.164 3.280 14.988 1.00 84.06 86 LEU A CA 1
ATOM 672 C C . LEU A 1 86 ? -9.115 2.405 16.242 1.00 84.06 86 LEU A C 1
ATOM 674 O O . LEU A 1 86 ? -10.038 2.434 17.045 1.00 84.06 86 LEU A O 1
ATOM 678 N N . SER A 1 87 ? -8.024 1.669 16.471 1.00 83.19 87 SER A N 1
ATOM 679 C CA . SER A 1 87 ? -7.878 0.860 17.684 1.00 83.19 87 SER A CA 1
ATOM 680 C C . SER A 1 87 ? -7.962 1.696 18.964 1.00 83.19 87 SER A C 1
ATOM 682 O O . SER A 1 87 ? -8.516 1.212 19.950 1.00 83.19 87 SER A O 1
ATOM 684 N N . ARG A 1 88 ? -7.410 2.918 18.971 1.00 83.31 88 ARG A N 1
ATOM 685 C CA . ARG A 1 88 ? -7.488 3.827 20.126 1.00 83.31 88 ARG A CA 1
ATOM 686 C C . ARG A 1 88 ? -8.897 4.375 20.313 1.00 83.31 88 ARG A C 1
ATOM 688 O O . ARG A 1 88 ? -9.434 4.261 21.405 1.00 83.31 88 ARG A O 1
ATOM 695 N N . GLU A 1 89 ? -9.518 4.884 19.252 1.00 84.75 89 GLU A N 1
ATOM 696 C CA . GLU A 1 89 ? -10.890 5.408 19.319 1.00 84.75 89 GLU A CA 1
ATOM 697 C C . GLU A 1 89 ? -11.889 4.347 19.777 1.00 84.75 89 GLU A C 1
ATOM 699 O O . GLU A 1 89 ? -12.762 4.619 20.599 1.00 84.75 89 GLU A O 1
ATOM 704 N N . LEU A 1 90 ? -11.722 3.118 19.290 1.00 82.06 90 LEU A N 1
ATOM 705 C CA . LEU A 1 90 ? -12.547 1.995 19.705 1.00 82.06 90 LEU A CA 1
ATOM 706 C C . LEU A 1 90 ? -12.269 1.636 21.163 1.00 82.06 90 LEU A C 1
ATOM 708 O O . LEU A 1 90 ? -13.215 1.543 21.935 1.00 82.06 90 LEU A O 1
ATOM 712 N N . HIS A 1 91 ? -11.006 1.502 21.581 1.00 83.44 91 HIS A N 1
ATOM 713 C CA . HIS A 1 91 ? -10.670 1.266 22.989 1.00 83.44 91 HIS A CA 1
ATOM 714 C C . HIS A 1 91 ? -11.305 2.311 23.924 1.00 83.44 91 HIS A C 1
ATOM 716 O O . HIS A 1 91 ? -11.891 1.950 24.945 1.00 83.44 91 HIS A O 1
ATOM 722 N N . ASP A 1 92 ? -11.254 3.589 23.555 1.00 86.69 92 ASP A N 1
ATOM 723 C CA . ASP A 1 92 ? -11.800 4.678 24.364 1.00 86.69 92 ASP A CA 1
ATOM 724 C C . ASP A 1 92 ? -13.336 4.662 24.397 1.00 86.69 92 ASP A C 1
ATOM 726 O O . ASP A 1 92 ? -13.932 4.786 25.470 1.00 86.69 92 ASP A O 1
ATOM 730 N N . GLY A 1 93 ? -13.996 4.429 23.257 1.00 86.88 93 GLY A N 1
ATOM 731 C CA . GLY A 1 93 ? -15.453 4.271 23.199 1.00 86.88 93 GLY A CA 1
ATOM 732 C C . GLY A 1 93 ? -15.949 3.074 24.020 1.00 86.88 93 GLY A C 1
ATOM 733 O O . GLY A 1 93 ? -16.943 3.163 24.744 1.00 86.88 93 GLY A O 1
ATOM 734 N N . LEU A 1 94 ? -15.210 1.965 23.993 1.00 86.44 94 LEU A N 1
ATOM 735 C CA . LEU A 1 94 ? -15.494 0.785 24.809 1.00 86.44 94 LEU A CA 1
ATOM 736 C C . LEU A 1 94 ? -15.296 1.067 26.302 1.00 86.44 94 LEU A C 1
ATOM 738 O O . LEU A 1 94 ? -16.124 0.656 27.116 1.00 86.44 94 LEU A O 1
ATOM 742 N N . ALA A 1 95 ? -14.243 1.800 26.672 1.00 87.62 95 ALA A N 1
ATOM 743 C CA . ALA A 1 95 ? -14.012 2.213 28.053 1.00 87.62 95 ALA A CA 1
ATOM 744 C C . ALA A 1 95 ? -15.171 3.074 28.585 1.00 87.62 95 ALA A C 1
ATOM 746 O O . ALA A 1 95 ? -15.614 2.877 29.719 1.00 87.62 95 ALA A O 1
ATOM 747 N N . GLN A 1 96 ? -15.719 3.970 27.758 1.00 90.94 96 GLN A N 1
ATOM 748 C CA . GLN A 1 96 ? -16.897 4.772 28.102 1.00 90.94 96 GLN A CA 1
ATOM 749 C C . GLN A 1 96 ? -18.153 3.912 28.307 1.00 90.94 96 GLN A C 1
ATOM 751 O O . GLN A 1 96 ? -18.873 4.105 29.289 1.00 90.94 96 GLN A O 1
ATOM 756 N N . LEU A 1 97 ? -18.405 2.931 27.433 1.00 90.75 97 LEU A N 1
ATOM 757 C CA . LEU A 1 97 ? -19.535 2.003 27.576 1.00 90.75 97 LEU A CA 1
ATOM 758 C C . LEU A 1 97 ? -19.426 1.165 28.854 1.00 90.75 97 LEU A C 1
ATOM 760 O O . LEU A 1 97 ? -20.394 1.046 29.609 1.00 90.75 97 LEU A O 1
ATOM 764 N N . ILE A 1 98 ? -18.238 0.629 29.137 1.00 90.00 98 ILE A N 1
ATOM 765 C CA . ILE A 1 98 ? -17.971 -0.145 30.354 1.00 90.00 98 ILE A CA 1
ATOM 766 C C . ILE A 1 98 ? -18.158 0.729 31.600 1.00 90.00 98 ILE A C 1
ATOM 768 O O . ILE A 1 98 ? -18.767 0.284 32.576 1.00 90.00 98 ILE A O 1
ATOM 772 N N . LEU A 1 99 ? -17.701 1.985 31.570 1.00 93.19 99 LEU A N 1
ATOM 773 C CA . LEU A 1 99 ? -17.923 2.937 32.658 1.00 93.19 99 LEU A CA 1
ATOM 774 C C . LEU A 1 99 ? -19.419 3.209 32.877 1.00 93.19 99 LEU A C 1
ATOM 776 O O . LEU A 1 99 ? -19.882 3.191 34.018 1.00 93.19 99 LEU A O 1
ATOM 780 N N . ALA A 1 100 ? -20.193 3.397 31.807 1.00 93.31 100 ALA A N 1
ATOM 781 C CA . ALA A 1 100 ? -21.638 3.595 31.898 1.00 93.31 100 ALA A CA 1
ATOM 782 C C . ALA A 1 100 ? -22.352 2.372 32.500 1.00 93.31 100 ALA A C 1
ATOM 784 O O . ALA A 1 100 ? -23.232 2.526 33.350 1.00 93.31 100 ALA A O 1
ATOM 785 N N . ILE A 1 101 ? -21.949 1.158 32.109 1.00 93.88 101 ILE A N 1
ATOM 786 C CA . ILE A 1 101 ? -22.437 -0.098 32.699 1.00 93.88 101 ILE A CA 1
ATOM 787 C C . ILE A 1 101 ? -22.111 -0.139 34.195 1.00 93.88 101 ILE A C 1
ATOM 789 O O . ILE A 1 101 ? -23.007 -0.388 35.002 1.00 93.88 101 ILE A O 1
ATOM 793 N N . LYS A 1 102 ? -20.870 0.180 34.583 1.00 93.56 102 LYS A N 1
ATOM 794 C CA . LYS A 1 102 ? -20.454 0.241 35.990 1.00 93.56 102 LYS A CA 1
ATOM 795 C C . LYS A 1 102 ? -21.341 1.200 36.791 1.00 93.56 102 LYS A C 1
ATOM 797 O O . LYS A 1 102 ? -21.941 0.783 37.780 1.00 93.56 102 LYS A O 1
ATOM 802 N N . MET A 1 103 ? -21.510 2.438 36.326 1.00 94.81 103 MET A N 1
ATOM 803 C CA . MET A 1 103 ? -22.352 3.438 36.997 1.00 94.81 103 MET A CA 1
ATOM 804 C C . MET A 1 103 ? -23.815 2.986 37.118 1.00 94.81 103 MET A C 1
ATOM 806 O O . MET A 1 103 ? -24.449 3.183 38.156 1.00 94.81 103 MET A O 1
ATOM 810 N N . ARG A 1 104 ? -24.367 2.343 36.077 1.00 93.56 104 ARG A N 1
ATOM 811 C CA . ARG A 1 104 ? -25.719 1.759 36.123 1.00 93.56 104 ARG A CA 1
ATOM 812 C C . ARG A 1 104 ? -25.819 0.685 37.203 1.00 93.56 104 ARG A C 1
ATOM 814 O O . ARG A 1 104 ? -26.768 0.708 37.984 1.00 93.56 104 ARG A O 1
ATOM 821 N N . THR A 1 105 ? -24.840 -0.213 37.283 1.00 93.06 105 THR A N 1
ATOM 822 C CA . THR A 1 105 ? -24.824 -1.272 38.301 1.00 93.06 105 THR A CA 1
ATOM 823 C C . THR A 1 105 ? -24.633 -0.735 39.720 1.00 93.06 105 THR A C 1
ATOM 825 O O . THR A 1 105 ? -25.295 -1.218 40.631 1.00 93.06 105 THR A O 1
ATOM 828 N N . GLU A 1 106 ? -23.827 0.312 39.919 1.00 93.44 106 GLU A N 1
ATOM 829 C CA . GLU A 1 106 ? -23.687 0.987 41.219 1.00 93.4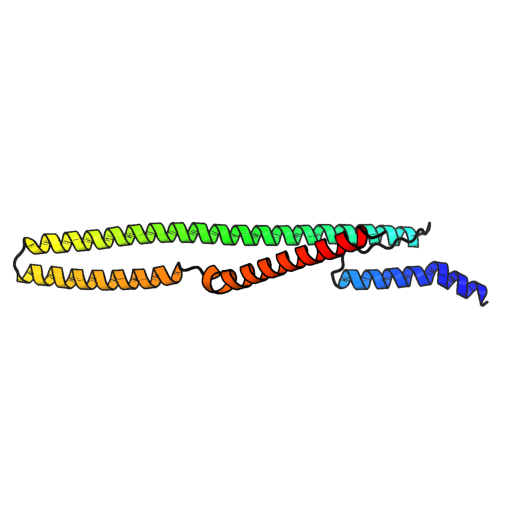4 106 GLU A CA 1
ATOM 830 C C . GLU A 1 106 ? -24.997 1.663 41.644 1.00 93.44 106 GLU A C 1
ATOM 832 O O . GLU A 1 106 ? -25.411 1.565 42.799 1.00 93.44 106 GLU A O 1
ATOM 837 N N . ARG A 1 107 ? -25.715 2.288 40.702 1.00 93.81 107 ARG A N 1
ATOM 838 C CA . ARG A 1 107 ? -27.041 2.861 40.969 1.00 93.81 107 ARG A CA 1
ATOM 839 C C . ARG A 1 107 ? -28.057 1.796 41.384 1.00 93.81 107 ARG A C 1
ATOM 841 O O . ARG A 1 107 ? -28.904 2.076 42.227 1.00 93.81 107 ARG A O 1
ATOM 848 N N . ALA A 1 108 ? -27.967 0.585 40.828 1.00 94.19 108 ALA A N 1
ATOM 849 C CA . ALA A 1 108 ? -28.861 -0.520 41.175 1.00 94.19 108 ALA A CA 1
ATOM 850 C C . ALA A 1 108 ? -28.780 -0.914 42.664 1.00 94.19 108 ALA A C 1
ATOM 852 O O . ALA A 1 108 ? -29.751 -1.436 43.199 1.00 94.19 108 ALA A O 1
ATOM 853 N N . LEU A 1 109 ? -27.671 -0.615 43.350 1.00 92.88 109 LEU A N 1
ATOM 854 C CA . LEU A 1 109 ? -27.512 -0.880 44.786 1.00 92.88 109 LEU A CA 1
ATOM 855 C C . LEU A 1 109 ? -28.372 0.033 45.676 1.00 92.88 109 LEU A C 1
ATOM 857 O O . LEU A 1 109 ? -28.592 -0.290 46.837 1.00 92.88 109 LEU A O 1
ATOM 861 N N . ASN A 1 110 ? -28.851 1.163 45.145 1.00 94.44 110 ASN A N 1
ATOM 862 C CA . ASN A 1 110 ? -29.511 2.224 45.913 1.00 94.44 110 ASN A CA 1
ATOM 863 C C . ASN A 1 110 ? -30.992 2.424 45.537 1.00 94.44 110 ASN A C 1
ATOM 865 O O . ASN A 1 110 ? -31.579 3.455 45.860 1.00 94.44 110 ASN A O 1
ATOM 869 N N . VAL A 1 111 ? -31.600 1.479 44.815 1.00 94.25 111 VAL A N 1
ATOM 870 C CA . VAL A 1 111 ? -32.996 1.563 44.348 1.00 94.25 111 VAL A CA 1
ATOM 871 C C . VAL A 1 111 ? -33.813 0.357 44.810 1.00 94.25 111 VAL A C 1
ATOM 873 O O . VAL A 1 111 ? -33.267 -0.622 45.313 1.00 94.25 111 VAL A O 1
ATOM 876 N N . HIS A 1 112 ? -35.136 0.420 44.626 1.00 95.50 112 HIS A N 1
ATOM 877 C CA . HIS A 1 112 ? -36.035 -0.690 44.951 1.00 95.50 112 HIS A CA 1
ATOM 878 C C . HIS A 1 112 ? -35.605 -1.988 44.230 1.00 95.50 112 HIS A C 1
ATOM 880 O O . HIS A 1 112 ? -35.237 -1.908 43.053 1.00 95.50 112 HIS A O 1
ATOM 886 N N . PRO A 1 113 ? -35.686 -3.174 44.870 1.00 92.06 113 PRO A N 1
ATOM 887 C CA . PRO A 1 113 ? -35.214 -4.440 44.300 1.00 92.06 113 PRO A CA 1
ATOM 888 C C . PRO A 1 113 ? -35.711 -4.742 42.880 1.00 92.06 113 PRO A C 1
ATOM 890 O O . PRO A 1 113 ? -34.923 -5.167 42.038 1.00 92.06 113 PRO A O 1
ATOM 893 N N . ASP A 1 114 ? -36.979 -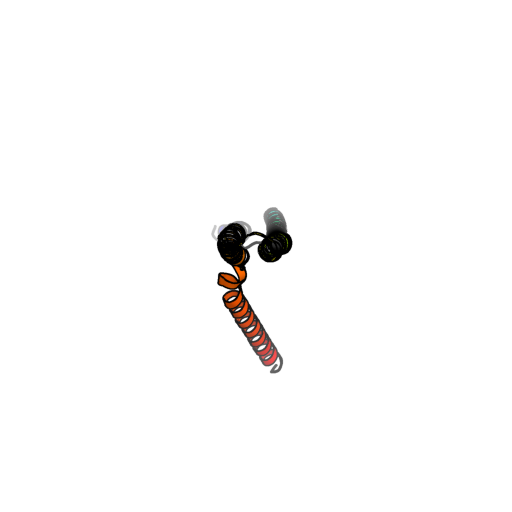4.459 42.574 1.00 91.62 114 ASP A N 1
ATOM 894 C CA . ASP A 1 114 ? -37.542 -4.692 41.233 1.00 91.62 114 ASP A CA 1
ATOM 895 C C . ASP A 1 114 ? -36.877 -3.816 40.161 1.00 91.62 114 ASP A C 1
ATOM 897 O O . ASP A 1 114 ? -36.556 -4.275 39.061 1.00 91.62 114 ASP A O 1
ATOM 901 N N . VAL A 1 115 ? -36.600 -2.554 40.507 1.00 93.00 115 VAL A N 1
ATOM 902 C CA . VAL A 1 115 ? -35.905 -1.594 39.639 1.00 93.00 115 VAL A CA 1
ATOM 903 C C . VAL A 1 115 ? -34.430 -1.974 39.509 1.00 93.00 115 VAL A C 1
ATOM 905 O O . VAL A 1 115 ? -33.879 -1.940 38.409 1.00 93.00 115 VAL A O 1
ATOM 908 N N . ALA A 1 116 ? -33.794 -2.393 40.606 1.00 93.75 116 ALA A N 1
ATOM 909 C CA . ALA A 1 116 ? -32.417 -2.880 40.609 1.00 93.75 116 ALA A CA 1
ATOM 910 C C . ALA A 1 116 ? -32.256 -4.084 39.672 1.00 93.75 116 ALA A C 1
ATOM 912 O O . ALA A 1 116 ? -31.321 -4.138 38.870 1.00 93.75 116 ALA A O 1
ATOM 913 N N . GLN A 1 117 ? -33.204 -5.024 39.725 1.00 94.19 117 GLN A N 1
ATOM 914 C CA . GLN A 1 117 ? -33.189 -6.215 38.888 1.00 94.19 117 GLN A CA 1
ATOM 915 C C . GLN A 1 117 ? -33.316 -5.862 37.402 1.00 94.19 117 GLN A C 1
ATOM 917 O O . GLN A 1 117 ? -32.606 -6.446 36.582 1.00 94.19 117 GLN A O 1
ATOM 922 N N . GLN A 1 118 ? -34.159 -4.883 37.054 1.00 93.69 118 GLN A N 1
ATOM 923 C CA . GLN A 1 118 ? -34.261 -4.391 35.680 1.00 93.69 118 GLN A CA 1
ATOM 924 C C . GLN A 1 118 ? -32.959 -3.728 35.216 1.00 93.69 118 GLN A C 1
ATOM 926 O O . GLN A 1 118 ? -32.431 -4.099 34.173 1.00 93.69 118 GLN A O 1
ATOM 931 N N . ILE A 1 119 ? -32.383 -2.829 36.020 1.00 93.25 119 ILE A N 1
ATOM 932 C CA . ILE A 1 119 ? -31.120 -2.153 35.685 1.00 93.25 119 ILE A CA 1
ATOM 933 C C . ILE A 1 119 ? -29.993 -3.168 35.451 1.00 93.25 119 ILE A C 1
ATOM 935 O O . ILE A 1 119 ? -29.201 -3.007 34.520 1.00 93.25 119 ILE A O 1
ATOM 939 N N . ILE A 1 120 ? -29.911 -4.219 36.272 1.00 93.12 120 ILE A N 1
ATOM 940 C CA . ILE A 1 120 ? -28.911 -5.283 36.118 1.00 93.12 120 ILE A CA 1
ATOM 941 C C . ILE A 1 120 ? -29.145 -6.082 34.829 1.00 93.12 120 ILE A C 1
ATOM 943 O O . ILE A 1 120 ? -28.171 -6.397 34.143 1.00 93.12 120 ILE A O 1
ATOM 947 N N . ARG A 1 121 ? -30.400 -6.405 34.483 1.00 94.62 121 ARG A N 1
ATOM 948 C CA . ARG A 1 121 ? -30.736 -7.090 33.221 1.00 94.62 121 ARG A CA 1
ATOM 949 C C . ARG A 1 121 ? -30.298 -6.263 32.013 1.00 94.62 121 ARG A C 1
ATOM 951 O O . ARG A 1 121 ? -29.511 -6.759 31.210 1.00 94.62 121 ARG A O 1
ATOM 958 N N . ASP A 1 122 ? -30.698 -4.996 31.958 1.00 93.38 122 ASP A N 1
ATOM 959 C CA . ASP A 1 122 ? -30.367 -4.092 30.849 1.00 93.38 122 ASP A CA 1
ATOM 960 C C . ASP A 1 122 ? -28.847 -3.877 30.729 1.00 93.38 122 ASP A C 1
ATOM 962 O O . ASP A 1 122 ? -28.282 -3.817 29.638 1.00 93.38 122 ASP A O 1
ATOM 966 N N . SER A 1 123 ? -28.148 -3.793 31.867 1.00 94.31 123 SER A N 1
ATOM 967 C CA . SER A 1 123 ? -26.688 -3.638 31.903 1.00 94.31 123 SER A CA 1
ATOM 968 C C . SER A 1 123 ? -25.954 -4.888 31.405 1.00 94.31 123 SER A C 1
ATOM 970 O O . SER A 1 123 ? -24.928 -4.766 30.737 1.00 94.31 123 SER A O 1
ATOM 972 N N . LYS A 1 124 ? -26.475 -6.091 31.692 1.00 93.00 124 LYS A N 1
ATOM 973 C CA . LYS A 1 124 ? -25.936 -7.355 31.160 1.00 93.00 124 LYS A CA 1
ATOM 974 C C . LYS A 1 124 ? -26.120 -7.460 29.650 1.00 93.00 124 LYS A C 1
ATOM 976 O O . LYS A 1 124 ? -25.201 -7.904 28.964 1.00 93.00 124 LYS A O 1
ATOM 981 N N . GLU A 1 125 ? -27.276 -7.048 29.140 1.00 94.19 125 GLU A N 1
ATOM 982 C CA . GLU A 1 125 ? -27.545 -7.045 27.702 1.00 94.19 125 GLU A CA 1
ATOM 983 C C . GLU A 1 125 ? -26.599 -6.091 26.965 1.00 94.19 125 GLU A C 1
ATOM 985 O O . GLU A 1 125 ? -25.911 -6.508 26.030 1.00 94.19 125 GLU A O 1
ATOM 990 N N . LEU A 1 126 ? -26.465 -4.855 27.459 1.00 90.81 126 LEU A N 1
ATOM 991 C CA . LEU A 1 126 ? -25.547 -3.866 26.893 1.00 90.81 126 LEU A CA 1
ATOM 992 C C . LEU A 1 126 ? -24.090 -4.363 26.905 1.00 90.81 126 LEU A C 1
ATOM 994 O O . LEU A 1 126 ? -23.369 -4.205 25.917 1.00 90.81 126 LEU A O 1
ATOM 998 N N . LEU A 1 127 ? -23.658 -5.021 27.987 1.00 91.12 127 LEU A N 1
ATOM 999 C CA . LEU A 1 127 ? -22.322 -5.617 28.077 1.00 91.12 127 LEU A CA 1
ATOM 1000 C C . LEU A 1 127 ? -22.108 -6.718 27.027 1.00 91.12 127 LEU A C 1
ATOM 1002 O O . LEU A 1 127 ? -21.050 -6.775 26.403 1.00 91.12 127 LEU A O 1
ATOM 1006 N N . SER A 1 128 ? -23.101 -7.583 26.806 1.00 91.00 128 SER A N 1
ATOM 1007 C CA . SER A 1 128 ? -23.016 -8.655 25.808 1.00 91.00 128 SER A CA 1
ATOM 1008 C C . SER A 1 128 ? -22.935 -8.114 24.377 1.00 91.00 128 SER A C 1
ATOM 1010 O O . SER A 1 128 ? -22.170 -8.639 23.561 1.00 91.00 128 SER A O 1
ATOM 1012 N N . GLN A 1 129 ? -23.688 -7.053 24.074 1.00 88.88 129 GLN A N 1
ATOM 1013 C CA . GLN A 1 129 ? -23.620 -6.352 22.787 1.00 88.88 129 GLN A CA 1
ATOM 1014 C C . GLN A 1 129 ? -22.229 -5.740 22.585 1.00 88.88 129 GLN A C 1
ATOM 1016 O O . GLN A 1 129 ? -21.564 -6.037 21.594 1.00 88.88 129 GLN A O 1
ATOM 1021 N N . THR A 1 130 ? -21.736 -5.021 23.597 1.00 86.81 130 THR A N 1
ATOM 1022 C CA . THR A 1 130 ? -20.395 -4.417 23.600 1.00 86.81 130 THR A CA 1
ATOM 1023 C C . THR A 1 130 ? -19.304 -5.466 23.362 1.00 86.81 130 THR A C 1
ATOM 1025 O O . THR A 1 130 ? -18.448 -5.294 22.503 1.00 86.81 130 THR A O 1
ATOM 1028 N N . LEU A 1 131 ? -19.346 -6.608 24.058 1.00 85.19 131 LEU A N 1
ATOM 1029 C CA . LEU A 1 131 ? -18.374 -7.696 23.876 1.00 85.19 131 LEU A CA 1
ATOM 1030 C C . LEU A 1 131 ? -18.396 -8.299 22.466 1.00 85.19 131 LEU A C 1
ATOM 1032 O O . LEU A 1 131 ? -17.357 -8.721 21.954 1.00 85.19 131 LEU A O 1
ATOM 1036 N N . THR A 1 132 ? -19.571 -8.368 21.844 1.00 85.06 132 THR A N 1
ATOM 1037 C CA . THR A 1 132 ? -19.709 -8.865 20.469 1.00 85.06 132 THR A CA 1
ATOM 1038 C C . THR A 1 132 ? -19.083 -7.885 19.482 1.00 85.06 132 THR A C 1
ATOM 1040 O O . THR A 1 132 ? -18.333 -8.289 18.594 1.00 85.06 132 THR A O 1
ATOM 1043 N N . GLU A 1 133 ? -19.316 -6.593 19.689 1.00 80.00 133 GLU A N 1
ATOM 1044 C CA . GLU A 1 133 ? -18.751 -5.521 18.878 1.00 80.00 133 GLU A CA 1
ATOM 1045 C C . GLU A 1 133 ? -17.220 -5.466 18.995 1.00 80.00 133 GLU A C 1
ATOM 1047 O O . GLU A 1 133 ? -16.531 -5.434 17.974 1.00 80.00 133 GLU A O 1
ATOM 1052 N N . ILE A 1 134 ? -16.675 -5.628 20.209 1.00 80.19 134 ILE A N 1
ATOM 1053 C CA . ILE A 1 134 ? -15.229 -5.781 20.456 1.00 80.19 134 ILE A CA 1
ATOM 1054 C C . ILE A 1 134 ? -14.638 -6.920 19.629 1.00 80.19 134 ILE A C 1
ATOM 1056 O O . ILE A 1 134 ? -13.602 -6.745 18.991 1.00 80.19 134 ILE A O 1
ATOM 1060 N N . ARG A 1 135 ? -15.268 -8.101 19.643 1.00 77.25 135 ARG A N 1
ATOM 1061 C CA . ARG A 1 135 ? -14.762 -9.266 18.902 1.00 77.25 135 ARG A CA 1
ATOM 1062 C C . ARG A 1 135 ? -14.755 -9.015 17.398 1.00 77.25 135 ARG A C 1
ATOM 1064 O O . ARG A 1 135 ? -13.767 -9.331 16.741 1.00 77.25 135 ARG A O 1
ATOM 1071 N N . ASN A 1 136 ? -15.818 -8.417 16.864 1.00 73.62 136 ASN A N 1
ATOM 1072 C CA . ASN A 1 136 ? -15.915 -8.088 15.441 1.00 73.62 136 ASN A CA 1
ATOM 1073 C C . ASN A 1 136 ? -14.841 -7.077 15.021 1.00 73.62 136 ASN A C 1
ATOM 1075 O O . ASN A 1 136 ? -14.148 -7.273 14.024 1.00 73.62 136 ASN A O 1
ATOM 1079 N N . ILE A 1 137 ? -14.654 -6.030 15.821 1.00 71.38 137 ILE A N 1
ATOM 1080 C CA . ILE A 1 137 ? -13.627 -5.010 15.614 1.00 71.38 137 ILE A CA 1
ATOM 1081 C C . ILE A 1 137 ? -12.222 -5.610 15.700 1.00 71.38 137 ILE A C 1
ATOM 1083 O O . ILE A 1 137 ? -11.398 -5.378 14.821 1.00 71.38 137 ILE A O 1
ATOM 1087 N N . SER A 1 138 ? -11.942 -6.399 16.739 1.00 73.38 138 SER A N 1
ATOM 1088 C CA . SER A 1 138 ? -10.630 -7.012 16.957 1.00 73.38 138 SER A CA 1
ATOM 1089 C C . SER A 1 138 ? -10.243 -7.937 15.800 1.00 73.38 138 SER A C 1
ATOM 1091 O O . SER A 1 138 ? -9.090 -7.927 15.374 1.00 73.38 138 SER A O 1
ATOM 1093 N N . ASN A 1 139 ? -11.214 -8.654 15.225 1.00 67.88 139 ASN A N 1
ATOM 1094 C CA . ASN A 1 139 ? -11.009 -9.462 14.023 1.00 67.88 139 ASN A CA 1
ATOM 1095 C C . ASN A 1 139 ? -10.696 -8.611 12.779 1.00 67.88 139 ASN A C 1
ATOM 1097 O O . ASN A 1 139 ? -9.840 -8.997 11.988 1.00 67.88 139 ASN A O 1
ATOM 1101 N N . ASN A 1 140 ? -11.332 -7.445 12.622 1.00 65.62 140 ASN A N 1
ATOM 1102 C CA . ASN A 1 140 ? -11.092 -6.532 11.495 1.00 65.62 140 ASN A CA 1
ATOM 1103 C C . ASN A 1 140 ? -9.782 -5.732 11.620 1.00 65.62 140 ASN A C 1
ATOM 1105 O O . ASN A 1 140 ? -9.191 -5.349 10.613 1.00 65.62 140 ASN A O 1
ATOM 1109 N N . LEU A 1 141 ? -9.317 -5.483 12.847 1.00 67.31 141 LEU A N 1
ATOM 1110 C CA . LEU A 1 141 ? -8.036 -4.830 13.138 1.00 67.31 141 LEU A CA 1
ATOM 1111 C C . LEU A 1 141 ? -6.851 -5.814 13.133 1.00 67.31 141 LEU A C 1
ATOM 1113 O O . LEU A 1 141 ? -5.699 -5.385 13.226 1.00 67.31 141 LEU A O 1
ATOM 1117 N N . MET A 1 142 ? -7.098 -7.126 13.037 1.00 59.00 142 MET A N 1
ATOM 1118 C CA . MET A 1 142 ? -6.038 -8.129 12.969 1.00 59.00 142 MET A CA 1
ATOM 1119 C C . MET A 1 142 ? -5.363 -8.073 11.583 1.00 59.00 142 MET A C 1
ATOM 1121 O O . MET A 1 142 ? -6.051 -8.153 10.564 1.00 59.00 142 MET A O 1
ATOM 1125 N N . PRO A 1 143 ? -4.029 -7.931 11.479 1.00 53.84 143 PRO A N 1
ATOM 1126 C CA . PRO A 1 143 ? -3.393 -7.687 10.187 1.00 53.84 143 PRO A CA 1
ATOM 1127 C C . PRO A 1 143 ? -3.534 -8.877 9.226 1.00 53.84 143 PRO A C 1
ATOM 1129 O O . PRO A 1 143 ? -3.017 -9.962 9.490 1.00 53.84 143 PRO A O 1
ATOM 1132 N N . ALA A 1 144 ? -4.080 -8.650 8.026 1.00 52.06 144 ALA A N 1
ATOM 1133 C CA . ALA A 1 144 ? -3.962 -9.600 6.909 1.00 52.06 144 ALA A CA 1
ATOM 1134 C C . ALA A 1 144 ? -2.489 -9.869 6.525 1.00 52.06 144 ALA A C 1
ATOM 1136 O O . ALA A 1 144 ? -2.153 -10.924 5.985 1.00 52.06 144 ALA A O 1
ATOM 1137 N N . VAL A 1 145 ? -1.590 -8.935 6.858 1.00 45.31 145 VAL A N 1
ATOM 1138 C CA . VAL A 1 145 ? -0.134 -9.065 6.699 1.00 45.31 145 VAL A CA 1
ATOM 1139 C C . VAL A 1 145 ? 0.433 -10.196 7.567 1.00 45.31 145 VAL A C 1
ATOM 1141 O O . VAL A 1 145 ? 1.303 -10.927 7.099 1.00 45.31 145 VAL A O 1
ATOM 1144 N N . LEU A 1 146 ? -0.094 -10.421 8.777 1.00 46.84 146 LEU A N 1
ATOM 1145 C CA . LEU A 1 146 ? 0.289 -11.570 9.609 1.00 46.84 146 LEU A CA 1
ATOM 1146 C C . LEU A 1 146 ? -0.284 -12.886 9.069 1.00 46.84 146 LEU A C 1
ATOM 1148 O O . LEU A 1 146 ? 0.375 -13.916 9.180 1.00 46.84 146 LEU A O 1
ATOM 1152 N N . ASN A 1 147 ? -1.454 -12.846 8.427 1.00 50.75 147 ASN A N 1
ATOM 1153 C CA . ASN A 1 147 ? -2.096 -14.043 7.884 1.00 50.75 147 ASN A CA 1
ATOM 1154 C C . ASN A 1 147 ? -1.483 -14.507 6.542 1.00 50.75 147 ASN A C 1
ATOM 1156 O O . ASN A 1 147 ? -1.404 -15.704 6.291 1.00 50.75 147 ASN A O 1
ATOM 1160 N N . ASN A 1 148 ? -0.995 -13.584 5.695 1.00 46.06 148 ASN A N 1
ATOM 1161 C CA . ASN A 1 148 ? -0.526 -13.908 4.333 1.00 46.06 148 ASN A CA 1
ATOM 1162 C C . ASN A 1 148 ? 0.921 -13.494 3.996 1.00 46.06 148 ASN A C 1
ATOM 1164 O O . ASN A 1 148 ? 1.521 -14.085 3.096 1.00 46.06 148 ASN A O 1
ATOM 1168 N N . PHE A 1 149 ? 1.508 -12.508 4.682 1.00 51.00 149 PHE A N 1
ATOM 1169 C CA . PHE A 1 149 ? 2.810 -11.930 4.309 1.00 51.00 149 PHE A CA 1
ATOM 1170 C C . PHE A 1 149 ? 3.925 -12.134 5.346 1.00 51.00 149 PHE A C 1
ATOM 1172 O O . PHE A 1 149 ? 5.087 -12.031 4.982 1.00 51.00 149 PHE A O 1
ATOM 1179 N N . GLY A 1 150 ? 3.646 -12.495 6.599 1.00 55.31 150 GLY A N 1
ATOM 1180 C CA . GLY A 1 150 ? 4.699 -12.637 7.615 1.00 55.31 150 GLY A CA 1
ATOM 1181 C C . GLY A 1 150 ? 5.643 -13.812 7.351 1.00 55.31 150 GLY A C 1
ATOM 1182 O O . GLY A 1 150 ? 6.844 -13.634 7.175 1.00 55.31 150 GLY A O 1
ATOM 1183 N N . LEU A 1 151 ? 5.103 -15.031 7.272 1.00 60.41 151 LEU A N 1
ATOM 1184 C CA . LEU A 1 151 ? 5.933 -16.237 7.208 1.00 60.41 151 LEU A CA 1
ATOM 1185 C C . LEU A 1 151 ? 6.560 -16.452 5.826 1.00 60.41 151 LEU A C 1
ATOM 1187 O O . LEU A 1 151 ? 7.744 -16.757 5.724 1.00 60.41 151 LEU A O 1
ATOM 1191 N N . LYS A 1 152 ? 5.787 -16.277 4.747 1.00 67.56 152 LYS A N 1
ATOM 1192 C CA . LYS A 1 152 ? 6.260 -16.558 3.383 1.00 67.56 152 LYS A CA 1
ATOM 1193 C C . LYS A 1 152 ? 7.327 -15.563 2.925 1.00 67.56 152 LYS A C 1
ATOM 1195 O O . LYS A 1 152 ? 8.333 -15.995 2.374 1.00 67.56 152 LYS A O 1
ATOM 1200 N N . GLN A 1 153 ? 7.134 -14.263 3.166 1.00 61.19 153 GLN A N 1
ATOM 1201 C CA . GLN A 1 153 ? 8.133 -13.247 2.817 1.00 61.19 153 GLN A CA 1
ATOM 1202 C C . GLN A 1 153 ? 9.350 -13.316 3.752 1.00 61.19 153 GLN A C 1
ATOM 1204 O O . GLN A 1 153 ? 10.472 -13.249 3.266 1.00 61.19 153 GLN A O 1
ATOM 1209 N N . ALA A 1 154 ? 9.176 -13.569 5.059 1.00 62.44 154 ALA A N 1
ATOM 1210 C CA . ALA A 1 154 ? 10.318 -13.799 5.952 1.00 62.44 154 ALA A CA 1
ATOM 1211 C C . ALA A 1 154 ? 11.132 -15.041 5.547 1.00 62.44 154 ALA A C 1
ATOM 1213 O O . ALA A 1 154 ? 12.359 -14.979 5.513 1.00 62.44 154 ALA A O 1
ATOM 1214 N N . LEU A 1 155 ? 10.472 -16.143 5.161 1.00 67.50 155 LEU A N 1
ATOM 1215 C CA . LEU A 1 155 ? 11.132 -17.338 4.623 1.00 67.50 155 LEU A CA 1
ATOM 1216 C C . LEU A 1 155 ? 11.807 -17.066 3.274 1.00 67.50 155 LEU A C 1
ATOM 1218 O O . LEU A 1 155 ? 12.931 -17.513 3.065 1.00 67.50 155 LEU A O 1
ATOM 1222 N N . MET A 1 156 ? 11.163 -16.333 2.361 1.00 69.88 156 MET A N 1
ATOM 1223 C CA . MET A 1 156 ? 11.762 -15.968 1.072 1.00 69.88 156 MET A CA 1
ATOM 1224 C C . MET A 1 156 ? 12.981 -15.061 1.251 1.00 69.88 156 MET A C 1
ATOM 1226 O O . MET A 1 156 ? 13.999 -15.295 0.601 1.00 69.88 156 MET A O 1
ATOM 1230 N N . ASN A 1 157 ? 12.925 -14.094 2.168 1.00 69.50 157 ASN A N 1
ATOM 1231 C CA . ASN A 1 157 ? 14.065 -13.251 2.516 1.00 69.50 157 ASN A CA 1
ATOM 1232 C C . ASN A 1 157 ? 15.197 -14.069 3.152 1.00 69.50 157 ASN A C 1
ATOM 1234 O O . ASN A 1 157 ? 16.325 -13.977 2.674 1.00 69.50 157 ASN A O 1
ATOM 1238 N N . LEU A 1 158 ? 14.905 -14.964 4.105 1.00 69.75 158 LEU A N 1
ATOM 1239 C CA . LEU A 1 158 ? 15.889 -15.897 4.679 1.00 69.75 158 LEU A CA 1
ATOM 1240 C C . LEU A 1 158 ? 16.547 -16.792 3.616 1.00 69.75 158 LEU A C 1
ATOM 1242 O O . LEU A 1 158 ? 17.764 -16.992 3.620 1.00 69.75 158 LEU A O 1
ATOM 1246 N N . VAL A 1 159 ? 15.765 -17.328 2.674 1.00 77.56 159 VAL A N 1
ATOM 1247 C CA . VAL A 1 159 ? 16.278 -18.164 1.576 1.00 77.56 159 VAL A CA 1
ATOM 1248 C C . VAL A 1 159 ? 17.137 -17.341 0.610 1.00 77.56 159 VAL A C 1
ATOM 1250 O O . VAL A 1 159 ? 18.201 -17.808 0.189 1.00 77.56 159 VAL A O 1
ATOM 1253 N N . ASN A 1 160 ? 16.723 -16.117 0.281 1.00 71.88 160 ASN A N 1
ATOM 1254 C CA . ASN A 1 160 ? 17.459 -15.225 -0.613 1.00 71.88 160 ASN A CA 1
ATOM 1255 C C . ASN A 1 160 ? 18.765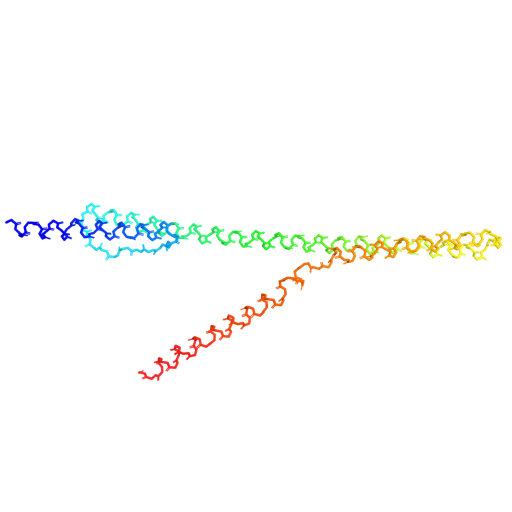 -14.719 0.014 1.00 71.88 160 ASN A C 1
ATOM 1257 O O . ASN A 1 160 ? 19.789 -14.692 -0.673 1.00 71.88 160 ASN A O 1
ATOM 1261 N N . GLU A 1 161 ? 18.775 -14.396 1.309 1.00 68.50 161 GLU A N 1
ATOM 1262 C CA . GLU A 1 161 ? 19.992 -14.042 2.047 1.00 68.50 161 GLU A CA 1
ATOM 1263 C C . GLU A 1 161 ? 20.983 -15.210 2.091 1.00 68.50 161 GLU A C 1
ATOM 1265 O O . GLU A 1 161 ? 22.156 -15.042 1.745 1.00 68.50 161 GLU A O 1
ATOM 1270 N N . ARG A 1 162 ? 20.516 -16.430 2.394 1.00 69.50 162 ARG A N 1
ATOM 1271 C CA . ARG A 1 162 ? 21.375 -17.627 2.395 1.00 69.50 162 ARG A CA 1
ATOM 1272 C C . ARG A 1 162 ? 21.949 -17.927 1.005 1.00 69.50 162 ARG A C 1
ATOM 1274 O O . ARG A 1 162 ? 23.098 -18.359 0.883 1.00 69.50 162 ARG A O 1
ATOM 1281 N N . ARG A 1 163 ? 21.169 -17.697 -0.059 1.00 68.94 163 ARG A N 1
ATOM 1282 C CA . ARG A 1 163 ? 21.599 -17.899 -1.454 1.00 68.94 163 ARG A CA 1
ATOM 1283 C C . ARG A 1 163 ? 22.639 -16.855 -1.881 1.00 68.94 163 ARG A C 1
ATOM 1285 O O . ARG A 1 163 ? 23.635 -17.234 -2.498 1.00 68.94 163 ARG A O 1
ATOM 1292 N N . LYS A 1 164 ? 22.469 -15.583 -1.490 1.00 63.38 164 LYS A N 1
ATOM 1293 C CA . LYS A 1 164 ? 23.483 -14.527 -1.680 1.00 63.38 164 LYS A CA 1
ATOM 1294 C C . LYS A 1 164 ? 24.792 -14.868 -0.960 1.00 63.38 164 LYS A C 1
ATOM 1296 O O . LYS A 1 164 ? 25.853 -14.785 -1.575 1.00 63.38 164 LYS A O 1
ATOM 1301 N N . TYR A 1 165 ? 24.723 -15.346 0.284 1.00 65.69 165 TYR A N 1
ATOM 1302 C CA . TYR A 1 165 ? 25.907 -15.732 1.063 1.00 65.69 165 TYR A CA 1
ATOM 1303 C C . TYR A 1 165 ? 26.684 -16.900 0.425 1.00 65.69 165 TYR A C 1
ATOM 1305 O O . TYR A 1 165 ? 27.909 -16.859 0.311 1.00 65.69 165 TYR A O 1
ATOM 1313 N N . LYS A 1 166 ? 25.980 -17.918 -0.094 1.00 64.81 166 LYS A N 1
ATOM 1314 C CA . LYS A 1 166 ? 26.609 -19.062 -0.783 1.00 64.81 166 LYS A CA 1
ATOM 1315 C C . LYS A 1 166 ? 27.261 -18.674 -2.122 1.00 64.81 166 LYS A C 1
ATOM 1317 O O . LYS A 1 166 ? 28.309 -19.220 -2.473 1.00 64.81 166 LYS A O 1
ATOM 1322 N N . SER A 1 167 ? 26.667 -17.723 -2.850 1.00 58.31 167 SER A N 1
ATOM 1323 C CA . SER A 1 167 ? 27.247 -17.163 -4.080 1.00 58.31 167 SER A CA 1
ATOM 1324 C C . SER A 1 167 ? 28.522 -16.372 -3.786 1.00 58.31 167 SER A C 1
ATOM 1326 O O . SER A 1 167 ? 29.514 -16.544 -4.486 1.00 58.31 167 SER A O 1
ATOM 1328 N N . PHE A 1 168 ? 28.520 -15.561 -2.725 1.00 60.50 168 PHE A N 1
ATOM 1329 C CA . PHE A 1 168 ? 29.687 -14.783 -2.306 1.00 60.50 168 PHE A CA 1
ATOM 1330 C C . PHE A 1 168 ? 30.863 -15.683 -1.895 1.00 60.50 168 PHE A C 1
ATOM 1332 O O . PHE A 1 168 ? 31.993 -15.457 -2.320 1.00 60.50 168 PHE A O 1
ATOM 1339 N N . LEU A 1 169 ? 30.600 -16.761 -1.147 1.00 58.75 169 LEU A N 1
ATOM 1340 C CA . LEU A 1 169 ? 31.633 -17.734 -0.776 1.00 58.75 169 LEU A CA 1
ATOM 1341 C C . LEU A 1 169 ? 32.171 -18.527 -1.979 1.00 58.75 169 LEU A C 1
ATOM 1343 O O . LEU A 1 169 ? 33.372 -18.774 -2.049 1.00 58.75 169 LEU A O 1
ATOM 1347 N N . SER A 1 170 ? 31.328 -18.872 -2.960 1.00 58.38 170 SER A N 1
ATOM 1348 C CA . SER A 1 170 ? 31.790 -19.568 -4.175 1.00 58.38 170 SER A CA 1
ATOM 1349 C C . SER A 1 170 ? 32.656 -18.670 -5.066 1.00 58.38 170 SER A C 1
ATOM 1351 O O . SER A 1 170 ? 33.625 -19.142 -5.650 1.00 58.38 170 SER A O 1
ATOM 1353 N N . THR A 1 171 ? 32.360 -17.369 -5.150 1.00 55.47 171 THR A N 1
ATOM 1354 C CA . THR A 1 171 ? 33.168 -16.416 -5.930 1.00 55.47 171 THR A CA 1
ATOM 1355 C C . THR A 1 171 ? 34.493 -16.070 -5.243 1.00 55.47 171 THR A C 1
ATOM 1357 O O . THR A 1 171 ? 35.507 -15.915 -5.923 1.00 55.47 171 THR A O 1
ATOM 1360 N N . THR A 1 172 ? 34.521 -15.996 -3.910 1.00 54.62 172 THR A N 1
ATOM 1361 C CA . THR A 1 172 ? 35.743 -15.676 -3.152 1.00 54.62 172 THR A CA 1
ATOM 1362 C C . THR A 1 172 ? 36.724 -16.852 -3.100 1.00 54.62 172 THR A C 1
ATOM 1364 O O . THR A 1 172 ? 37.922 -16.641 -3.262 1.00 54.62 172 THR A O 1
ATOM 1367 N N . ILE A 1 173 ? 36.245 -18.097 -2.974 1.00 55.59 173 ILE A N 1
ATOM 1368 C CA . ILE A 1 173 ? 37.121 -19.286 -2.958 1.00 55.59 173 ILE A CA 1
ATOM 1369 C C . ILE A 1 173 ? 37.752 -19.548 -4.339 1.00 55.59 173 ILE A C 1
ATOM 1371 O O . ILE A 1 173 ? 38.900 -19.974 -4.416 1.00 55.59 173 ILE A O 1
ATOM 1375 N N . VAL A 1 174 ? 37.055 -19.235 -5.439 1.00 54.62 174 VAL A N 1
ATOM 1376 C CA . VAL A 1 174 ? 37.610 -19.381 -6.802 1.00 54.62 174 VAL A CA 1
ATOM 1377 C C . VAL A 1 174 ? 38.659 -18.304 -7.122 1.00 54.62 174 VAL A C 1
ATOM 1379 O O . VAL A 1 174 ? 39.574 -18.560 -7.897 1.00 54.62 174 VAL A O 1
ATOM 1382 N N . ARG A 1 175 ? 38.585 -17.119 -6.499 1.00 49.41 175 ARG A N 1
ATOM 1383 C CA . ARG A 1 175 ? 39.587 -16.047 -6.659 1.00 49.41 175 ARG A CA 1
ATOM 1384 C C . ARG A 1 175 ? 40.836 -16.200 -5.785 1.00 49.41 175 ARG A C 1
ATOM 1386 O O . ARG A 1 175 ? 41.818 -15.532 -6.067 1.00 49.41 175 ARG A O 1
ATOM 1393 N N . ALA A 1 176 ? 40.803 -17.039 -4.751 1.00 47.28 176 ALA A N 1
ATOM 1394 C CA . ALA A 1 176 ? 41.945 -17.272 -3.862 1.00 47.28 176 ALA A CA 1
ATOM 1395 C C . ALA A 1 176 ? 42.871 -18.421 -4.321 1.00 47.28 176 ALA A C 1
ATOM 1397 O O . ALA A 1 176 ? 43.884 -18.667 -3.677 1.00 47.28 176 ALA A O 1
ATOM 1398 N N . ASN A 1 177 ? 42.527 -19.119 -5.413 1.00 45.31 177 ASN A N 1
ATOM 1399 C CA . ASN A 1 177 ? 43.278 -20.256 -5.969 1.00 45.31 177 ASN A CA 1
ATOM 1400 C C . ASN A 1 177 ? 43.876 -19.978 -7.368 1.00 45.31 177 ASN A C 1
ATOM 1402 O O . ASN A 1 177 ? 44.130 -20.920 -8.119 1.00 45.31 177 ASN A O 1
ATOM 1406 N N . TYR A 1 178 ? 44.105 -18.708 -7.711 1.00 41.59 178 TYR A N 1
ATOM 1407 C CA . TYR A 1 178 ? 44.928 -18.285 -8.851 1.00 41.59 178 TYR A CA 1
ATOM 1408 C C . TYR A 1 178 ? 45.924 -17.220 -8.409 1.00 41.59 178 TYR A C 1
ATOM 1410 O O . TYR A 1 178 ? 45.498 -16.312 -7.660 1.00 41.59 178 TYR A O 1
#

Radius of gyration: 35.2 Å; chains: 1; bounding box: 82×28×104 Å

Foldseek 3Di:
DVVVVVVCCVQPVVLVVVVVVVVVCVVVVNAQDADPDDDPDPSNVVSVVSNVVSPVSVVVVVVVVVVVVVVVVVVVVVVVVVLVVVVVVLVVVLVVLVVVLVVLQVVLVVDDVVVSVVSPVVSVVSVVVSVVVVVVSVVVSPDVCVVPPDPPVVVVVVVVVVVVVVVVVVVVVVVVPD

Secondary structure (DSSP, 8-state):
-HHHHHHHIIIIIHHHHHHHHHHHHHHTT-TT--------SHHHHHHHHHHHHHHHHHHHHHHHHHHHHHHHHHHHHHHHHHHHHHHHHHHHHHHHHHHHHHHHHHHHTTS-HHHHHHHHHHHHHHHHHHHHHHHHHHHHSS-HHHHHTHHHHHHHHHHHHHHHHHHHHHHHHHHS--

Sequence (178 aa):
MLGVIAVVSSMITAPIKKLRQATDKVTQGEYGKTLDLKINDEIGDLIQAFNEMTSRLKLQSEKLEEQKLMSLQSLIDGQEIERQRLSRELHDGLAQLILAIKMRTERALNVHPDVAQQIIRDSKELLSQTLTEIRNISNNLMPAVLNNFGLKQALMNLVNERRKYKSFLSTTIVRANY